Protein AF-A0A7N2MKC9-F1 (afdb_monomer_lite)

Foldseek 3Di:
DPPVPPPDQPQDDDPPADDGDGPPDPVCVVVDDHGPPDDPDPDDPDDPPDDDPDDDPPPPDPDPVVVVVVVVVVVVVVVVVVVVVVVVVVVVVVVVVVVVVVVVVVVVVVVVVVVVVVVVVVVVVVVVVVVVVVVVVVVVVVVVVVVVVVVVPDDPDDDDDDDDDDDDDDDDDDDDDDDDDD

Organism: Quercus lobata (NCBI:txid97700)

pLDDT: mean 73.32, std 21.55, range [37.38, 98.44]

Structure (mmCIF, N/CA/C/O backbone):
data_AF-A0A7N2MKC9-F1
#
_entry.id   AF-A0A7N2MKC9-F1
#
loop_
_atom_site.group_PDB
_atom_site.id
_atom_site.type_symbol
_atom_site.label_atom_id
_atom_site.label_alt_id
_atom_site.label_comp_id
_atom_site.label_asym_id
_atom_site.label_entity_id
_atom_site.label_seq_id
_atom_site.pdbx_PDB_ins_code
_atom_site.Cartn_x
_atom_site.Cartn_y
_atom_site.Cartn_z
_atom_site.occupancy
_atom_site.B_iso_or_equiv
_atom_site.auth_seq_id
_atom_site.auth_comp_id
_atom_site.auth_asym_id
_atom_site.auth_atom_id
_atom_site.pdbx_PDB_model_num
ATOM 1 N N . MET A 1 1 ? -34.415 57.188 17.598 1.00 42.44 1 MET A N 1
ATOM 2 C CA . MET A 1 1 ? -34.342 56.370 18.830 1.00 42.44 1 MET A CA 1
ATOM 3 C C . MET A 1 1 ? -34.851 57.090 20.093 1.00 42.44 1 MET A C 1
ATOM 5 O O . MET A 1 1 ? -34.429 56.743 21.181 1.00 42.44 1 MET A O 1
ATOM 9 N N . THR A 1 2 ? -35.798 58.038 20.003 1.00 43.25 2 THR A N 1
ATOM 10 C CA . THR A 1 2 ? -36.278 58.787 21.195 1.00 43.25 2 THR A CA 1
ATOM 11 C C . THR A 1 2 ? -37.790 59.037 21.244 1.00 43.25 2 THR A C 1
ATOM 13 O O . THR A 1 2 ? -38.270 59.665 22.176 1.00 43.25 2 THR A O 1
ATOM 16 N N . LYS A 1 3 ? -38.583 58.516 20.297 1.00 39.16 3 LYS A N 1
ATOM 17 C CA . LYS A 1 3 ? -40.042 58.757 20.270 1.00 39.16 3 LYS A CA 1
ATOM 18 C C . LYS A 1 3 ? -40.875 57.823 21.162 1.00 39.16 3 LYS A C 1
ATOM 20 O O . LYS A 1 3 ? -42.081 57.998 21.229 1.00 39.16 3 LYS A O 1
ATOM 25 N N . ILE A 1 4 ? -40.256 56.868 21.863 1.00 50.50 4 ILE A N 1
ATOM 26 C CA . ILE A 1 4 ? -40.976 55.912 22.731 1.00 50.50 4 ILE A CA 1
ATOM 27 C C . ILE A 1 4 ? -40.998 56.378 24.201 1.00 50.50 4 ILE A C 1
ATOM 29 O O . ILE A 1 4 ? -41.829 55.928 24.976 1.00 50.50 4 ILE A O 1
ATOM 33 N N . LEU A 1 5 ? -40.146 57.334 24.595 1.00 49.22 5 LEU A N 1
ATOM 34 C CA . LEU A 1 5 ? -40.029 57.767 25.998 1.00 49.22 5 LEU A CA 1
ATOM 35 C C .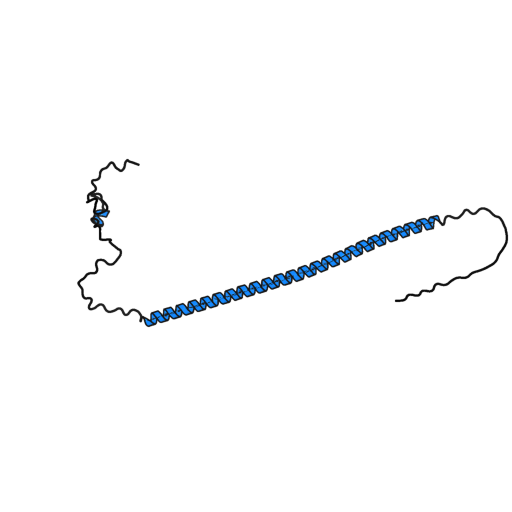 LEU A 1 5 ? -41.018 58.875 26.415 1.00 49.22 5 LEU A C 1
ATOM 37 O O . LEU A 1 5 ? -41.031 59.249 27.581 1.00 49.22 5 LEU A O 1
ATOM 41 N N . ASN A 1 6 ? -41.849 59.388 25.498 1.00 48.94 6 ASN A N 1
ATOM 42 C CA . ASN A 1 6 ? -42.671 60.587 25.741 1.00 48.94 6 ASN A CA 1
ATOM 43 C C . ASN A 1 6 ? -44.181 60.337 25.894 1.00 48.94 6 ASN A C 1
ATOM 45 O O . ASN A 1 6 ? -44.920 61.289 26.127 1.00 48.94 6 ASN A O 1
ATOM 49 N N . ASN A 1 7 ? -44.648 59.088 25.833 1.00 48.41 7 ASN A N 1
ATOM 50 C CA . ASN A 1 7 ? -46.017 58.744 26.221 1.00 48.41 7 ASN A CA 1
ATOM 51 C C . ASN A 1 7 ? -45.961 58.120 27.611 1.00 48.41 7 ASN A C 1
ATOM 53 O O . ASN A 1 7 ? -45.871 56.902 27.750 1.00 48.41 7 ASN A O 1
ATOM 57 N N . GLY A 1 8 ? -45.932 58.979 28.631 1.00 48.81 8 GLY A N 1
ATOM 58 C CA . GLY A 1 8 ? -45.895 58.595 30.039 1.00 48.81 8 GLY A CA 1
ATOM 59 C C . GLY A 1 8 ? -47.133 57.802 30.450 1.00 48.81 8 GLY A C 1
ATOM 60 O O . GLY A 1 8 ? -48.057 58.346 31.047 1.00 48.81 8 GLY A O 1
ATOM 61 N N . GLY A 1 9 ? -47.139 56.503 30.159 1.00 51.84 9 GLY A N 1
ATOM 62 C CA . GLY A 1 9 ? -47.955 55.547 30.889 1.00 51.84 9 GLY A CA 1
ATOM 63 C C . GLY A 1 9 ? -47.465 55.539 32.331 1.00 51.84 9 GLY A C 1
ATOM 64 O O . GLY A 1 9 ? -46.285 55.301 32.586 1.00 51.84 9 GLY A O 1
ATOM 65 N N . SER A 1 10 ? -48.345 55.863 33.278 1.00 56.50 10 SER A N 1
ATOM 66 C CA . SER A 1 10 ? -48.039 55.775 34.705 1.00 56.50 10 SER A CA 1
ATOM 67 C C . SER A 1 10 ? -47.840 54.301 35.064 1.00 56.50 10 SER A C 1
ATOM 69 O O . SER A 1 10 ? -48.796 53.582 35.349 1.00 56.50 10 SER A O 1
ATOM 71 N N . LEU A 1 11 ? -46.593 53.840 34.980 1.00 60.44 11 LEU A N 1
ATOM 72 C CA . LEU A 1 11 ? -46.183 52.532 35.473 1.00 60.44 11 LEU A CA 1
ATOM 73 C C . LEU A 1 11 ? -46.358 52.536 36.995 1.00 60.44 11 LEU A C 1
ATOM 75 O O . LEU A 1 11 ? -45.897 53.462 37.668 1.00 60.44 11 LEU A O 1
ATOM 79 N N . GLN A 1 12 ? -47.056 51.540 37.536 1.00 58.88 12 GLN A N 1
ATOM 80 C CA . GLN A 1 12 ? -47.476 51.545 38.937 1.00 58.88 12 GLN A CA 1
ATOM 81 C C . GLN A 1 12 ? -46.812 50.397 39.707 1.00 58.88 12 GLN A C 1
ATOM 83 O O . GLN A 1 12 ? -46.975 49.228 39.371 1.00 58.88 12 GLN A O 1
ATOM 88 N N . GLY A 1 13 ? -46.056 50.742 40.752 1.00 60.97 13 GLY A N 1
ATOM 89 C CA . GLY A 1 13 ? -45.342 49.802 41.623 1.00 60.97 13 GLY A CA 1
ATOM 90 C C . GLY A 1 13 ? -44.175 50.478 42.350 1.00 60.97 13 GLY A C 1
ATOM 91 O O . GLY A 1 13 ? -43.758 51.575 41.979 1.00 60.97 13 GLY A O 1
ATOM 92 N N . ASP A 1 14 ? -43.670 49.857 43.416 1.00 58.91 14 ASP A N 1
ATOM 93 C CA . ASP A 1 14 ? -42.490 50.369 44.114 1.00 58.91 14 ASP A CA 1
ATOM 94 C C . ASP A 1 14 ? -41.232 49.958 43.336 1.00 58.91 14 ASP A C 1
ATOM 96 O O . ASP A 1 14 ? -41.013 48.775 43.067 1.00 58.91 14 ASP A O 1
ATOM 100 N N . ARG A 1 15 ? -40.393 50.935 42.967 1.00 57.59 15 ARG A N 1
ATOM 101 C CA . ARG A 1 15 ? -39.186 50.736 42.140 1.00 57.59 15 ARG A CA 1
ATOM 102 C C . ARG A 1 15 ? -38.163 49.798 42.795 1.00 57.59 15 ARG A C 1
ATOM 104 O O . ARG A 1 15 ? -37.213 49.386 42.136 1.00 57.59 15 ARG A O 1
ATOM 111 N N . ARG A 1 16 ? -38.331 49.507 44.089 1.00 55.97 16 ARG A N 1
ATOM 112 C CA . ARG A 1 16 ? -37.469 48.627 44.885 1.00 55.97 16 ARG A CA 1
ATOM 113 C C . ARG A 1 16 ? -37.926 47.160 44.914 1.00 55.97 16 ARG A C 1
ATOM 115 O O . ARG A 1 16 ? -37.155 46.333 45.386 1.00 55.97 16 ARG A O 1
ATOM 122 N N . GLU A 1 17 ? -39.124 46.825 44.417 1.00 56.28 17 GLU A N 1
ATOM 123 C CA . GLU A 1 17 ? -39.743 45.495 44.611 1.00 56.28 17 GLU A CA 1
ATOM 124 C C . GLU A 1 17 ? -39.873 44.614 43.348 1.00 56.28 17 GLU A C 1
ATOM 126 O O . GLU A 1 17 ? -40.316 43.472 43.465 1.00 56.28 17 GLU A O 1
ATOM 131 N N . GLY A 1 18 ? -39.485 45.081 42.154 1.00 60.97 18 GLY A N 1
ATOM 132 C CA . GLY A 1 18 ? -39.529 44.257 40.933 1.00 60.97 18 GLY A CA 1
ATOM 133 C C . GLY A 1 18 ? -39.808 45.029 39.642 1.00 60.97 18 GLY A C 1
ATOM 134 O O . GLY A 1 18 ? -39.669 46.254 39.592 1.00 60.97 18 GLY A O 1
ATOM 135 N N . ILE A 1 19 ? -40.183 44.298 38.585 1.00 64.19 19 ILE A N 1
ATOM 136 C CA . ILE A 1 19 ? -40.493 44.847 37.258 1.00 64.19 19 ILE A CA 1
ATOM 137 C C . ILE A 1 19 ? -41.757 45.714 37.336 1.00 64.19 19 ILE A C 1
ATOM 139 O O . ILE A 1 19 ? -42.790 45.311 37.873 1.00 64.19 19 ILE A O 1
ATOM 143 N N . LEU A 1 20 ? -41.670 46.929 36.790 1.00 67.75 20 LEU A N 1
ATOM 144 C CA . LEU A 1 20 ? -42.742 47.917 36.832 1.00 67.75 20 LEU A CA 1
ATOM 145 C C . LEU A 1 20 ? -43.680 47.731 35.632 1.00 67.75 20 LEU A C 1
ATOM 147 O O . LEU A 1 20 ? -43.306 48.025 34.497 1.00 67.75 20 LEU A O 1
ATOM 151 N N . TRP A 1 21 ? -44.890 47.240 35.888 1.00 70.06 21 TRP A N 1
ATOM 152 C CA . TRP A 1 21 ? -45.881 46.942 34.853 1.00 70.06 21 TRP A CA 1
ATOM 153 C C . TRP A 1 21 ? -46.776 48.151 34.538 1.00 70.06 21 TRP A C 1
ATOM 155 O O . TRP A 1 21 ? -46.968 49.049 35.367 1.00 70.06 21 TRP A O 1
ATOM 165 N N . SER A 1 22 ? -47.331 48.173 33.323 1.00 68.62 22 SER A N 1
ATOM 166 C CA . SER A 1 22 ? -48.383 49.125 32.945 1.00 68.62 22 SER A CA 1
ATOM 167 C C . SER A 1 22 ? -49.721 48.711 33.569 1.00 68.62 22 SER A C 1
ATOM 169 O O . SER A 1 22 ? -49.953 47.525 33.796 1.00 68.62 22 SER A O 1
ATOM 171 N N . LYS A 1 23 ? -50.614 49.671 33.842 1.00 64.88 23 LYS A N 1
ATOM 172 C CA . LYS A 1 23 ? -51.915 49.408 34.496 1.00 64.88 23 LYS A CA 1
ATOM 173 C C . LYS A 1 23 ? -52.782 48.385 33.759 1.00 64.88 23 LYS A C 1
ATOM 175 O O . LYS A 1 23 ? -53.476 47.615 34.415 1.00 64.88 23 LYS A O 1
ATOM 180 N N . ASP A 1 24 ? -52.696 48.368 32.433 1.00 70.19 24 ASP A N 1
ATOM 181 C CA . ASP A 1 24 ? -53.520 47.517 31.567 1.00 70.19 24 ASP A CA 1
ATOM 182 C C . ASP A 1 24 ? -52.745 46.299 31.037 1.00 70.19 24 ASP A C 1
ATOM 184 O O . ASP A 1 24 ? -53.121 45.696 30.031 1.00 70.19 24 ASP A O 1
ATOM 188 N N . ASP A 1 25 ? -51.624 45.946 31.671 1.00 71.62 25 ASP A N 1
ATOM 189 C CA . ASP A 1 25 ? -50.823 44.809 31.234 1.00 71.62 25 ASP A CA 1
ATOM 190 C C . ASP A 1 25 ? -51.514 43.478 31.587 1.00 71.62 25 ASP A C 1
ATOM 192 O O . ASP A 1 25 ? -51.586 43.057 32.746 1.00 71.62 25 ASP A O 1
ATOM 196 N N . VAL A 1 26 ? -52.009 42.797 30.551 1.00 74.06 26 VAL A N 1
ATOM 197 C CA . VAL A 1 26 ? -52.682 41.492 30.642 1.00 74.06 26 VAL A CA 1
ATOM 198 C C . VAL A 1 26 ? -51.777 40.439 31.291 1.00 74.06 26 VAL A C 1
ATOM 200 O O . VAL A 1 26 ? -52.255 39.595 32.052 1.00 74.06 26 VAL A O 1
ATOM 203 N N . PHE A 1 27 ? -50.462 40.501 31.055 1.00 63.28 27 PHE A N 1
ATOM 204 C CA . PHE A 1 27 ? -49.509 39.583 31.676 1.00 63.28 27 PHE A CA 1
ATOM 205 C C . PHE A 1 27 ? -49.417 39.812 33.185 1.00 63.28 27 PHE A C 1
ATOM 207 O O . PHE A 1 27 ? -49.391 38.845 33.950 1.00 63.28 27 PHE A O 1
ATOM 214 N N . ALA A 1 28 ? -49.436 41.069 33.633 1.00 68.25 28 ALA A N 1
ATOM 215 C CA . ALA A 1 28 ? -49.423 41.400 35.056 1.00 68.25 28 ALA A CA 1
ATOM 216 C C . ALA A 1 28 ? -50.712 40.955 35.766 1.00 68.25 28 ALA A C 1
ATOM 218 O O . ALA A 1 28 ? -50.656 40.511 36.914 1.00 68.25 28 ALA A O 1
ATOM 219 N N . GLN A 1 29 ? -51.863 41.005 35.085 1.00 68.62 29 GLN A N 1
ATOM 220 C CA . GLN A 1 29 ? -53.131 40.531 35.645 1.00 68.62 29 GLN A CA 1
ATOM 221 C C . GLN A 1 29 ? -53.138 39.010 35.863 1.00 68.62 29 GLN A C 1
ATOM 223 O O . GLN A 1 29 ? -53.629 38.537 36.888 1.00 68.62 29 GLN A O 1
ATOM 228 N N . VAL A 1 30 ? -52.557 38.248 34.932 1.00 68.19 30 VAL A N 1
ATOM 229 C CA . VAL A 1 30 ? -52.474 36.781 35.022 1.00 68.19 30 VAL A CA 1
ATOM 230 C C . VAL A 1 30 ? -51.399 36.335 36.017 1.00 68.19 30 VAL A C 1
ATOM 232 O O . VAL A 1 30 ? -51.624 35.427 36.818 1.00 68.19 30 VAL A O 1
ATOM 235 N N . MET A 1 31 ? -50.224 3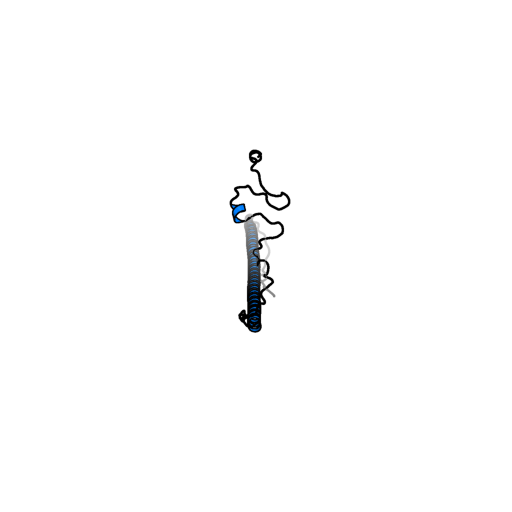6.968 35.991 1.00 68.50 31 MET A N 1
ATOM 236 C CA . MET A 1 31 ? -49.079 36.549 36.809 1.00 68.50 31 MET A CA 1
ATOM 237 C C . MET A 1 31 ? -49.132 37.098 38.243 1.00 68.50 31 MET A C 1
ATOM 239 O O . MET A 1 31 ? -48.626 36.445 39.168 1.00 68.50 31 MET A O 1
ATOM 243 N N . GLY A 1 32 ? -49.795 38.243 38.432 1.00 66.94 32 GLY A N 1
ATOM 244 C CA . GLY A 1 32 ? -49.878 38.997 39.680 1.00 66.94 32 GLY A CA 1
ATOM 245 C C . GLY A 1 32 ? -48.645 39.872 39.940 1.00 66.94 32 GLY A C 1
ATOM 246 O O . GLY A 1 32 ? -47.623 39.752 39.265 1.00 66.94 32 GLY A O 1
ATOM 247 N N . LYS A 1 33 ? -48.726 40.747 40.957 1.00 67.50 33 LYS A N 1
ATOM 248 C CA . LYS A 1 33 ? -47.591 41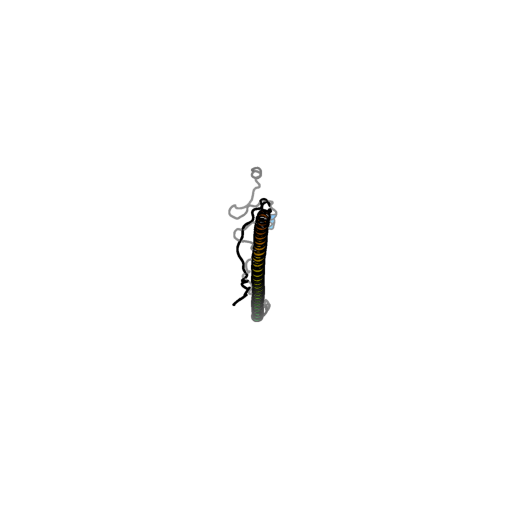.581 41.394 1.00 67.50 33 LYS A CA 1
ATOM 249 C C . LYS A 1 33 ? -46.394 40.688 41.743 1.00 67.50 33 LYS A C 1
ATOM 251 O O . LYS A 1 33 ? -46.513 39.792 42.585 1.00 67.50 33 LYS A O 1
ATOM 256 N N . GLU A 1 34 ? -45.253 40.956 41.113 1.00 64.69 34 GLU A N 1
ATOM 257 C CA . GLU A 1 34 ? -43.993 40.278 41.410 1.00 64.69 34 GLU A CA 1
ATOM 258 C C . GLU A 1 34 ? -43.638 40.489 42.889 1.00 64.69 34 GLU A C 1
ATOM 260 O O . GLU A 1 34 ? -43.701 41.605 43.404 1.00 64.69 34 GLU A O 1
ATOM 265 N N . ARG A 1 35 ? -43.326 39.402 43.601 1.00 62.59 35 ARG A N 1
ATOM 266 C CA . ARG A 1 35 ? -42.836 39.470 44.980 1.00 62.59 35 ARG A CA 1
ATOM 267 C C . ARG A 1 35 ? -41.377 39.051 44.977 1.00 62.59 35 ARG A C 1
ATOM 269 O O . ARG A 1 35 ? -41.075 37.862 44.840 1.00 62.59 35 ARG A O 1
ATOM 276 N N . CYS A 1 36 ? -40.486 40.023 45.129 1.00 57.88 36 CYS A N 1
ATOM 277 C CA . CYS A 1 36 ? -39.064 39.789 45.329 1.00 57.88 36 CYS A CA 1
ATOM 278 C C . CYS A 1 36 ? -38.855 38.783 46.481 1.00 57.88 36 CYS A C 1
ATOM 280 O O . CYS A 1 36 ? -39.312 38.996 47.603 1.00 57.88 36 CYS A O 1
ATOM 282 N N . GLY A 1 37 ? -38.228 37.641 46.173 1.00 58.59 37 GLY A N 1
ATOM 283 C CA . GLY A 1 37 ? -37.926 36.566 47.131 1.00 58.59 37 GLY A CA 1
ATOM 284 C C . GLY A 1 37 ? -38.668 35.242 46.916 1.00 58.59 37 GLY A C 1
ATOM 285 O O . GLY A 1 37 ? -38.294 34.243 47.525 1.00 58.59 37 GLY A O 1
ATOM 286 N N . ARG A 1 38 ? -39.672 35.173 46.030 1.00 59.38 38 ARG A N 1
ATOM 287 C CA . ARG A 1 38 ? -40.319 33.899 45.670 1.00 59.38 38 ARG A CA 1
ATOM 288 C C . ARG A 1 38 ? -40.148 33.620 44.185 1.00 59.38 38 ARG A C 1
ATOM 290 O O . ARG A 1 38 ? -41.027 33.914 43.381 1.00 59.38 38 ARG A O 1
ATOM 297 N N . VAL A 1 39 ? -39.012 33.027 43.827 1.00 56.62 39 VAL A N 1
ATOM 298 C CA . VAL A 1 39 ? -38.841 32.421 42.504 1.00 56.62 39 VAL A CA 1
ATOM 299 C C . VAL A 1 39 ? -39.945 31.370 42.358 1.00 56.62 39 VAL A C 1
ATOM 301 O O . VAL A 1 39 ? -39.991 30.414 43.134 1.00 56.62 39 VAL A O 1
ATOM 304 N N . ARG A 1 40 ? -40.870 31.546 41.403 1.00 61.25 40 ARG A N 1
ATOM 305 C CA . ARG A 1 40 ? -41.733 30.450 40.933 1.00 61.25 40 ARG A CA 1
ATOM 306 C C . ARG A 1 40 ? -40.828 29.480 40.178 1.00 61.25 40 ARG A C 1
ATOM 308 O O . ARG A 1 40 ? -40.754 29.499 38.955 1.00 61.25 40 ARG A O 1
ATOM 315 N N . GLY A 1 41 ? -40.067 28.693 40.929 1.00 58.38 41 GLY A N 1
ATOM 316 C CA . GLY A 1 41 ? -39.358 27.560 40.376 1.00 58.38 41 GLY A CA 1
ATOM 317 C C . GLY A 1 41 ? -40.386 26.590 39.810 1.00 58.38 41 GLY A C 1
ATOM 318 O O . GLY A 1 41 ? -41.421 26.337 40.427 1.00 58.38 41 GLY A O 1
ATOM 319 N N . VAL A 1 42 ? -40.084 26.014 38.654 1.00 58.66 42 VAL A N 1
ATOM 320 C CA . VAL A 1 42 ? -40.548 24.668 38.304 1.00 58.66 42 VAL A CA 1
ATOM 321 C C . VAL A 1 42 ? -39.880 23.689 39.274 1.00 58.66 42 VAL A C 1
ATOM 323 O O . VAL A 1 42 ? -38.917 23.003 38.968 1.00 58.66 42 VAL A O 1
ATOM 326 N N . GLY A 1 43 ? -40.326 23.740 40.519 1.00 56.75 43 GLY A N 1
ATOM 327 C CA . GLY A 1 43 ? -39.788 23.021 41.656 1.00 56.75 43 GLY A CA 1
ATOM 328 C C . GLY A 1 43 ? -40.875 23.045 42.710 1.00 56.75 43 GLY A C 1
ATOM 329 O O . GLY A 1 43 ? -41.488 24.090 42.929 1.00 56.75 43 GLY A O 1
ATOM 330 N N . PHE A 1 44 ? -41.180 21.868 43.254 1.00 57.38 44 PHE A N 1
ATOM 331 C CA . PHE A 1 44 ? -42.253 21.623 44.212 1.00 57.38 44 PHE A CA 1
ATOM 332 C C . PHE A 1 44 ? -42.434 22.821 45.151 1.00 57.38 44 PHE A C 1
ATOM 334 O O . PHE A 1 44 ? -41.472 23.277 45.769 1.00 57.38 44 PHE A O 1
ATOM 341 N N . GLY A 1 45 ? -43.656 23.372 45.180 1.00 59.41 45 GLY A N 1
ATOM 342 C CA . GLY A 1 45 ? -44.017 24.521 46.013 1.00 59.41 45 GLY A CA 1
ATOM 343 C C . GLY A 1 45 ? -43.660 24.305 47.492 1.00 59.41 45 GLY A C 1
ATOM 344 O O . GLY A 1 45 ? -43.203 23.224 47.852 1.00 59.41 45 GLY A O 1
ATOM 345 N N . PRO A 1 46 ? -43.865 25.306 48.372 1.00 61.06 46 PRO A N 1
ATOM 346 C CA . PRO A 1 46 ? -43.486 25.189 49.782 1.00 61.06 46 PRO A CA 1
ATOM 347 C C . PRO A 1 46 ? -43.958 23.845 50.337 1.00 61.06 46 PRO A C 1
ATOM 349 O O . PRO A 1 46 ? -45.158 23.568 50.311 1.00 61.06 46 PRO A O 1
ATOM 352 N N . THR A 1 47 ? -43.015 23.006 50.775 1.00 56.88 47 THR A N 1
ATOM 353 C CA . THR A 1 47 ? -43.324 21.709 51.371 1.00 56.88 47 THR A CA 1
ATOM 354 C C . THR A 1 47 ? -44.377 21.945 52.449 1.00 56.88 47 THR A C 1
ATOM 356 O O . THR A 1 47 ? -44.110 22.719 53.374 1.00 56.88 47 THR A O 1
ATOM 359 N N . PRO A 1 48 ? -45.586 21.368 52.333 1.00 53.41 48 PRO A N 1
ATOM 360 C CA . PRO A 1 48 ? -46.614 21.573 53.334 1.00 53.41 48 PRO A CA 1
ATOM 361 C C . PRO A 1 48 ? -46.142 20.926 54.637 1.00 53.41 48 PRO A C 1
ATOM 363 O O . PRO A 1 48 ? -46.217 19.712 54.814 1.00 53.41 48 PRO A O 1
ATOM 366 N N . ILE A 1 49 ? -45.622 21.742 55.553 1.00 58.84 49 ILE A N 1
ATOM 367 C CA . ILE A 1 49 ? -45.377 21.345 56.936 1.00 58.84 49 ILE A CA 1
ATOM 368 C C . ILE A 1 49 ? -46.758 21.158 57.565 1.00 58.84 49 ILE A C 1
ATOM 370 O O . ILE A 1 49 ? -47.478 22.131 57.778 1.00 58.84 49 ILE A O 1
ATOM 374 N N . GLY A 1 50 ? -47.152 19.904 57.808 1.00 53.91 50 GLY A N 1
ATOM 375 C CA . GLY A 1 50 ? -48.379 19.624 58.560 1.00 53.91 50 GLY A CA 1
ATOM 376 C C . GLY A 1 50 ? -49.134 18.331 58.260 1.00 53.91 50 GLY A C 1
ATOM 377 O O . GLY A 1 50 ? -50.169 18.111 58.880 1.00 53.91 50 GLY A O 1
ATOM 378 N N . ARG A 1 51 ? -48.675 17.446 57.366 1.00 52.34 51 ARG A N 1
ATOM 379 C CA . ARG A 1 51 ? -49.282 16.108 57.236 1.00 52.34 51 ARG A CA 1
ATOM 380 C C . ARG A 1 51 ? -48.232 15.036 57.462 1.00 52.34 51 ARG A C 1
ATOM 382 O O . ARG A 1 51 ? -47.420 14.756 56.589 1.00 52.34 51 ARG A O 1
ATOM 389 N N . SER A 1 52 ? -48.275 14.459 58.662 1.00 52.22 52 SER A N 1
ATOM 390 C CA . SER A 1 52 ? -47.654 13.174 58.969 1.00 52.22 52 SER A CA 1
ATOM 391 C C . SER A 1 52 ? -48.086 12.174 57.894 1.00 52.22 52 SER A C 1
ATOM 393 O O . SER A 1 52 ? -49.268 11.841 57.782 1.00 52.22 52 SER A O 1
ATOM 395 N N . GLY A 1 53 ? -47.140 11.791 57.037 1.00 51.88 53 GLY A N 1
ATOM 396 C CA . GLY A 1 53 ? -47.329 10.835 55.954 1.00 51.88 53 GLY A CA 1
ATOM 397 C C . GLY A 1 53 ? -47.434 9.423 56.509 1.00 51.88 53 GLY A C 1
ATOM 398 O O . GLY A 1 53 ? -46.514 8.630 56.366 1.00 51.88 53 GLY A O 1
ATOM 399 N N . SER A 1 54 ? -48.553 9.119 57.158 1.00 56.81 54 SER A N 1
ATOM 400 C CA . SER A 1 54 ? -48.987 7.749 57.395 1.00 56.81 54 SER A CA 1
ATOM 401 C C . SER A 1 54 ? -49.944 7.371 56.261 1.00 56.81 54 SER A C 1
ATOM 403 O O . SER A 1 54 ? -50.951 8.053 56.057 1.00 56.81 54 SER A O 1
ATOM 405 N N . ASN A 1 55 ? -49.620 6.291 55.542 1.00 50.06 55 ASN A N 1
ATOM 406 C CA . ASN A 1 55 ? -50.420 5.613 54.504 1.00 50.06 55 ASN A CA 1
ATOM 407 C C . ASN A 1 55 ? -50.272 6.081 53.040 1.00 50.06 55 ASN A C 1
ATOM 409 O O . ASN A 1 55 ? -51.266 6.258 52.339 1.00 50.06 55 ASN A O 1
ATOM 413 N N . LEU A 1 56 ? -49.044 6.185 52.528 1.00 57.41 56 LEU A N 1
ATOM 414 C CA . LEU A 1 56 ? -48.805 5.890 51.107 1.00 57.41 56 LEU A CA 1
ATOM 415 C C . LEU A 1 56 ? -48.333 4.432 51.013 1.00 57.41 56 LEU A C 1
ATOM 417 O O . LEU A 1 56 ? -47.396 4.084 51.736 1.00 57.41 56 LEU A O 1
ATOM 421 N N . PRO A 1 57 ? -48.941 3.567 50.176 1.00 52.22 57 PRO A N 1
ATOM 422 C CA . PRO A 1 57 ? -48.329 2.286 49.868 1.00 52.22 57 PRO A CA 1
ATOM 423 C C . PRO A 1 57 ? -46.970 2.597 49.249 1.00 52.22 57 PRO A C 1
ATOM 425 O O . PRO A 1 57 ? -46.882 3.270 48.222 1.00 52.22 57 PRO A O 1
ATOM 428 N N . CYS A 1 58 ? -45.913 2.176 49.940 1.00 51.25 58 CYS A N 1
ATOM 429 C CA . CYS A 1 58 ? -44.561 2.171 49.416 1.00 51.25 58 CYS A CA 1
ATOM 430 C C . CYS A 1 58 ? -44.618 1.387 48.105 1.00 51.25 58 CYS A C 1
ATOM 432 O O . CYS A 1 58 ? -44.720 0.160 48.129 1.00 51.25 58 CYS A O 1
ATOM 434 N N . LEU A 1 59 ? -44.655 2.094 46.971 1.00 54.19 59 LEU A N 1
ATOM 435 C CA . LEU A 1 59 ? -44.440 1.475 45.675 1.00 54.19 59 LEU A CA 1
ATOM 436 C C . LEU A 1 59 ? -43.077 0.816 45.791 1.00 54.19 59 LEU A C 1
ATOM 438 O O . LEU A 1 59 ? -42.057 1.495 45.903 1.00 54.19 59 LEU A O 1
ATOM 442 N N . THR A 1 60 ? -43.095 -0.508 45.877 1.00 55.53 60 THR A N 1
ATOM 443 C CA . THR A 1 60 ? -41.900 -1.328 45.893 1.00 55.53 60 THR A CA 1
ATOM 444 C C . THR A 1 60 ? -41.268 -1.127 44.524 1.00 55.53 60 THR A C 1
ATOM 446 O O . THR A 1 60 ? -41.661 -1.758 43.547 1.00 55.53 60 THR A O 1
ATOM 449 N N . GLY A 1 61 ? -40.368 -0.146 44.424 1.00 58.09 61 GLY A N 1
ATOM 450 C CA . GLY A 1 61 ? -39.451 -0.062 43.298 1.00 58.09 61 GLY A CA 1
ATOM 451 C C . GLY A 1 61 ? -38.716 -1.399 43.178 1.00 58.09 61 GLY A C 1
ATOM 452 O O . GLY A 1 61 ? -38.596 -2.100 44.192 1.00 58.09 61 GLY A O 1
ATOM 453 N N . PRO A 1 62 ? -38.271 -1.779 41.967 1.00 56.12 62 PRO A N 1
ATOM 454 C CA . PRO A 1 62 ? -37.548 -3.030 41.768 1.00 56.12 62 PRO A CA 1
ATOM 455 C C . PRO A 1 62 ? -36.465 -3.163 42.836 1.00 56.12 62 PRO A C 1
ATOM 457 O O . PRO A 1 62 ? -35.822 -2.173 43.202 1.00 56.12 62 PRO A O 1
ATOM 460 N N . SER A 1 63 ? -36.329 -4.370 43.388 1.00 59.19 63 SER A N 1
ATOM 461 C CA . SER A 1 63 ? -35.361 -4.661 44.440 1.00 59.19 63 SER A CA 1
ATOM 462 C C . SER A 1 63 ? -34.012 -4.048 44.058 1.00 59.19 63 SER A C 1
ATOM 464 O O . SER A 1 63 ? -33.498 -4.289 42.964 1.00 59.19 63 SER A O 1
ATOM 466 N N . SER A 1 64 ? -33.444 -3.226 44.945 1.00 66.94 64 SER A N 1
ATOM 467 C CA . SER A 1 64 ? -32.168 -2.523 44.724 1.00 66.94 64 SER A CA 1
ATOM 468 C C . SER A 1 64 ? -31.055 -3.470 44.231 1.00 66.94 64 SER A C 1
ATOM 470 O O . SER A 1 64 ? -30.191 -3.081 43.450 1.00 66.94 64 SER A O 1
ATOM 472 N N . SER A 1 65 ? -31.135 -4.749 44.618 1.00 74.69 65 SER A N 1
ATOM 473 C CA . SER A 1 65 ? -30.231 -5.815 44.181 1.00 74.69 65 SER A CA 1
ATOM 474 C C . SER A 1 65 ? -30.386 -6.186 42.698 1.00 74.69 65 SER A C 1
ATOM 476 O O . SER A 1 65 ? -29.377 -6.236 42.001 1.00 74.69 65 SER A O 1
ATOM 478 N N . GLU A 1 66 ? -31.602 -6.393 42.178 1.00 81.56 66 GLU A N 1
ATOM 479 C CA . GLU A 1 66 ? -31.810 -6.785 40.768 1.00 81.56 66 GLU A CA 1
ATOM 480 C C . GLU A 1 66 ? -31.321 -5.705 39.800 1.00 81.56 66 GLU A C 1
ATOM 482 O O . GLU A 1 66 ? -30.669 -6.001 38.800 1.00 81.56 66 GLU A O 1
ATOM 487 N N . THR A 1 67 ? -31.577 -4.441 40.133 1.00 84.75 67 THR A N 1
ATOM 488 C CA . THR A 1 67 ? -31.150 -3.301 39.310 1.00 84.75 67 THR A CA 1
ATOM 489 C C . THR A 1 67 ? -29.620 -3.181 39.266 1.00 84.75 67 THR A C 1
ATOM 491 O O . THR A 1 67 ? -29.047 -2.889 38.217 1.00 84.75 67 THR A O 1
ATOM 494 N N . ALA A 1 68 ? -28.938 -3.450 40.386 1.00 86.69 68 ALA A N 1
ATOM 495 C CA . ALA A 1 68 ? -27.476 -3.458 40.455 1.00 86.69 68 ALA A CA 1
ATOM 496 C C . ALA A 1 68 ? -26.858 -4.626 39.664 1.00 86.69 68 ALA A C 1
ATOM 498 O O . ALA A 1 68 ? -25.852 -4.443 38.976 1.00 86.69 68 ALA A O 1
ATOM 499 N N . HIS A 1 69 ? -27.475 -5.810 39.713 1.00 92.12 69 HIS A N 1
ATOM 500 C CA . HIS A 1 69 ? -27.048 -6.959 38.912 1.00 92.12 69 HIS A CA 1
ATOM 501 C C . HIS A 1 69 ? -27.156 -6.680 37.410 1.00 92.12 69 HIS A C 1
ATOM 503 O O . HIS A 1 69 ? -26.172 -6.859 36.696 1.00 92.12 69 HIS A O 1
ATOM 509 N N . GLN A 1 70 ? -28.289 -6.143 36.947 1.00 92.88 70 GLN A N 1
ATOM 510 C CA . GLN A 1 70 ? -28.474 -5.782 35.536 1.00 92.88 70 GLN A CA 1
ATOM 511 C C . GLN A 1 70 ? -27.455 -4.742 35.061 1.00 92.88 70 GLN A C 1
ATOM 513 O O . GLN A 1 70 ? -26.909 -4.865 33.967 1.00 92.88 70 GLN A O 1
ATOM 518 N N . MET A 1 71 ? -27.163 -3.733 35.888 1.00 94.06 71 MET A N 1
ATOM 519 C CA . MET A 1 71 ? -26.145 -2.725 35.577 1.00 94.06 71 MET A CA 1
ATOM 520 C C . MET A 1 71 ? -24.755 -3.354 35.432 1.00 94.06 71 MET A C 1
ATOM 522 O O . MET A 1 71 ? -24.034 -3.038 34.492 1.00 94.06 71 MET A O 1
ATOM 526 N N . THR A 1 72 ? -24.415 -4.296 36.311 1.00 94.94 72 THR A N 1
ATOM 527 C CA . THR A 1 72 ? -23.118 -4.985 36.293 1.00 94.94 72 THR A CA 1
ATOM 528 C C . THR A 1 72 ? -22.980 -5.888 35.061 1.00 94.94 72 THR A C 1
ATOM 530 O O . THR A 1 72 ? -21.933 -5.910 34.419 1.00 94.94 72 THR A O 1
ATOM 533 N N . GLU A 1 73 ? -24.037 -6.613 34.691 1.00 95.44 73 GLU A N 1
ATOM 534 C CA . GLU A 1 73 ? -24.066 -7.442 33.477 1.00 95.44 73 GLU A CA 1
ATOM 535 C C . GLU A 1 73 ? -23.926 -6.602 32.200 1.00 95.44 73 GLU A C 1
ATOM 537 O O . GLU A 1 73 ? -23.152 -6.956 31.309 1.00 95.44 73 GLU A O 1
ATOM 542 N N . LEU A 1 74 ? -24.619 -5.461 32.129 1.00 96.56 74 LEU A N 1
ATOM 543 C CA . LEU A 1 74 ? -24.488 -4.500 31.031 1.00 96.56 74 LEU A CA 1
ATOM 544 C C . LEU A 1 74 ? -23.071 -3.931 30.933 1.00 96.56 74 LEU A C 1
ATOM 546 O O . LEU A 1 74 ? -22.508 -3.881 29.840 1.00 96.56 74 LEU A O 1
ATOM 550 N N . GLU A 1 75 ? -22.477 -3.529 32.058 1.00 96.44 75 GLU A N 1
ATOM 551 C CA . GLU A 1 75 ? -21.103 -3.023 32.089 1.00 96.44 75 GLU A CA 1
ATOM 552 C C . GLU A 1 75 ? -20.095 -4.070 31.612 1.00 96.44 75 GLU A C 1
ATOM 554 O O . GLU A 1 75 ? -19.210 -3.747 30.817 1.00 96.44 75 GLU A O 1
ATOM 559 N N . ASN A 1 76 ? -20.242 -5.323 32.043 1.00 96.88 76 ASN A N 1
ATOM 560 C CA . ASN A 1 76 ? -19.382 -6.415 31.593 1.00 96.88 76 ASN A CA 1
ATOM 561 C C . ASN A 1 76 ? -19.563 -6.687 30.095 1.00 96.88 76 ASN A C 1
ATOM 563 O O . ASN A 1 76 ? -18.575 -6.753 29.370 1.00 96.88 76 ASN A O 1
ATOM 567 N N . SER A 1 77 ? -20.804 -6.727 29.599 1.00 97.75 77 SER A N 1
ATOM 568 C CA . SER A 1 77 ? -21.070 -6.921 28.169 1.00 97.75 77 SER A CA 1
ATOM 569 C C . SER A 1 77 ? -20.457 -5.817 27.304 1.00 97.75 77 SER A C 1
ATOM 571 O O . SER A 1 77 ? -19.889 -6.102 26.251 1.00 97.75 77 SER A O 1
ATOM 573 N N . LEU A 1 78 ? -20.526 -4.557 27.745 1.00 97.75 78 LEU A N 1
ATOM 574 C CA . LEU A 1 78 ? -19.908 -3.439 27.029 1.00 97.75 78 LEU A CA 1
ATOM 575 C C . LEU A 1 78 ? -18.379 -3.523 27.042 1.00 97.75 78 LEU A C 1
ATOM 577 O O . LEU A 1 78 ? -17.748 -3.230 26.026 1.00 97.75 78 LEU A O 1
ATOM 581 N N . ARG A 1 79 ? -17.781 -3.935 28.166 1.00 97.38 79 ARG A N 1
ATOM 582 C CA . ARG A 1 79 ? -16.331 -4.163 28.262 1.00 97.38 79 ARG A CA 1
ATOM 583 C C . ARG A 1 79 ? -15.880 -5.268 27.315 1.00 97.38 79 ARG A C 1
ATOM 585 O O . ARG A 1 79 ? -14.906 -5.066 26.595 1.00 97.38 79 ARG A O 1
ATOM 592 N N . ASP A 1 80 ? -16.608 -6.378 27.274 1.00 97.44 80 ASP A N 1
ATOM 593 C CA . ASP A 1 80 ? -16.296 -7.510 26.401 1.00 97.44 80 ASP A CA 1
ATOM 594 C C . ASP A 1 80 ? -16.438 -7.128 24.923 1.00 97.44 80 ASP A C 1
ATOM 596 O O . ASP A 1 80 ? -15.545 -7.402 24.124 1.00 97.44 80 ASP A O 1
ATOM 600 N N . GLN A 1 81 ? -17.508 -6.411 24.556 1.00 97.75 81 GLN A N 1
ATOM 601 C CA . GLN A 1 81 ? -17.699 -5.908 23.190 1.00 97.75 81 GLN A CA 1
ATOM 602 C C . GLN A 1 81 ? -16.600 -4.928 22.769 1.00 97.75 81 GLN A C 1
ATOM 604 O O . GLN A 1 81 ? -16.143 -4.969 21.624 1.00 97.75 81 GLN A O 1
ATOM 609 N N . LEU A 1 82 ? -16.168 -4.045 23.676 1.00 98.12 82 LEU A N 1
ATOM 610 C CA . LEU A 1 82 ? -15.081 -3.111 23.401 1.00 98.12 82 LEU A CA 1
ATOM 611 C C . LEU A 1 82 ? -13.763 -3.861 23.194 1.00 98.12 82 LEU A C 1
ATOM 613 O O . LEU A 1 82 ? -13.093 -3.625 22.192 1.00 98.12 82 LEU A O 1
ATOM 617 N N . ALA A 1 83 ? -13.436 -4.799 24.085 1.00 97.81 83 ALA A N 1
ATOM 618 C CA . ALA A 1 83 ? -12.234 -5.619 23.978 1.00 97.81 83 ALA A CA 1
ATOM 619 C C . ALA A 1 83 ? -12.217 -6.428 22.672 1.00 97.81 83 ALA A C 1
ATOM 621 O O . ALA A 1 83 ? -11.206 -6.460 21.971 1.00 97.81 83 ALA A O 1
ATOM 622 N N . GLU A 1 84 ? -13.349 -7.024 22.293 1.00 98.00 84 GLU A N 1
ATOM 623 C CA . GLU A 1 84 ? -13.463 -7.786 21.053 1.00 98.00 84 GLU A CA 1
ATOM 624 C C . GLU A 1 84 ? -13.325 -6.885 19.815 1.00 98.00 84 GLU A C 1
ATOM 626 O O . GLU A 1 84 ? -12.615 -7.223 18.866 1.00 98.00 84 GLU A O 1
ATOM 631 N N . SER A 1 85 ? -13.963 -5.711 19.818 1.00 98.00 85 SER A N 1
ATOM 632 C CA . SER A 1 85 ? -13.836 -4.729 18.738 1.00 98.00 85 SER A CA 1
ATOM 633 C C . SER A 1 85 ? -12.395 -4.240 18.583 1.00 98.00 85 SER A C 1
ATOM 635 O O . SER A 1 85 ? -11.886 -4.162 17.463 1.00 98.00 85 SER A O 1
ATOM 637 N N . GLU A 1 86 ? -11.726 -3.918 19.690 1.00 98.19 86 GLU A N 1
ATOM 638 C CA . GLU A 1 86 ? -10.326 -3.495 19.696 1.00 98.19 86 GLU A CA 1
ATOM 639 C C . GLU A 1 86 ? -9.407 -4.599 19.179 1.00 98.19 86 GLU A C 1
ATOM 641 O O . GLU A 1 86 ? -8.561 -4.332 18.324 1.00 98.19 86 GLU A O 1
ATOM 646 N N . GLN A 1 87 ? -9.608 -5.841 19.625 1.00 98.06 87 GLN A N 1
ATOM 647 C CA . GLN A 1 87 ? -8.836 -6.984 19.151 1.00 98.06 87 GLN A CA 1
ATOM 648 C C . GLN A 1 87 ? -9.017 -7.189 17.643 1.00 98.06 87 GLN A C 1
ATOM 650 O O . GLN A 1 87 ? -8.028 -7.233 16.910 1.00 98.06 87 GLN A O 1
ATOM 655 N N . ARG A 1 88 ? -10.261 -7.244 17.148 1.00 97.94 88 ARG A N 1
ATOM 656 C CA . ARG A 1 88 ? -10.526 -7.397 15.707 1.00 97.94 88 ARG A CA 1
ATOM 657 C C . ARG A 1 88 ? -9.905 -6.260 14.902 1.00 97.94 88 ARG A C 1
ATOM 659 O O . ARG A 1 88 ? -9.367 -6.491 13.821 1.00 97.94 88 ARG A O 1
ATOM 666 N N . HIS A 1 89 ? -9.967 -5.032 15.412 1.00 98.12 89 HIS A N 1
ATOM 667 C CA . HIS A 1 89 ? -9.360 -3.885 14.750 1.00 98.12 89 HIS A CA 1
ATOM 668 C C . HIS A 1 89 ? -7.832 -4.000 14.697 1.00 98.12 89 HIS A C 1
ATOM 670 O O . HIS A 1 89 ? -7.236 -3.784 13.641 1.00 98.12 89 HIS A O 1
ATOM 676 N N . GLN A 1 90 ? -7.193 -4.389 15.802 1.00 98.19 90 GLN A N 1
ATOM 677 C CA . GLN A 1 90 ? -5.749 -4.619 15.848 1.00 98.19 90 GLN A CA 1
ATOM 678 C C . GLN A 1 90 ? -5.323 -5.733 14.889 1.00 98.19 90 GLN A C 1
ATOM 680 O O . GLN A 1 90 ? -4.353 -5.560 14.153 1.00 98.19 90 GLN A O 1
ATOM 685 N N . GLU A 1 91 ? -6.064 -6.839 14.835 1.00 98.00 91 GLU A N 1
ATOM 686 C CA . GLU A 1 91 ? -5.813 -7.941 13.903 1.00 98.00 91 GLU A CA 1
ATOM 687 C C . GLU A 1 91 ? -5.965 -7.499 12.443 1.00 98.00 91 GLU A C 1
ATOM 689 O O . GLU A 1 91 ? -5.106 -7.794 11.608 1.00 98.00 91 GLU A O 1
ATOM 694 N N . GLN A 1 92 ? -7.010 -6.729 12.125 1.00 98.06 92 GLN A N 1
ATOM 695 C CA . GLN A 1 92 ? -7.197 -6.164 10.789 1.00 98.06 92 GLN A CA 1
ATOM 696 C C . GLN A 1 92 ? -6.026 -5.259 10.401 1.00 98.06 92 GLN A C 1
ATOM 698 O O . GLN A 1 92 ? -5.452 -5.439 9.325 1.00 98.06 92 GLN A O 1
ATOM 703 N N . MET A 1 93 ? -5.619 -4.347 11.285 1.00 98.00 93 MET A N 1
ATOM 704 C CA . MET A 1 93 ? -4.491 -3.450 11.035 1.00 98.00 93 MET A CA 1
ATOM 705 C C . MET A 1 93 ? -3.173 -4.210 10.890 1.00 98.00 93 MET A C 1
ATOM 707 O O . MET A 1 93 ? -2.409 -3.939 9.963 1.00 98.00 93 MET A O 1
ATOM 711 N N . ALA A 1 94 ? -2.927 -5.208 11.740 1.00 98.12 94 ALA A N 1
ATOM 712 C CA . ALA A 1 94 ? -1.751 -6.063 11.644 1.00 98.12 94 ALA A CA 1
ATOM 713 C C . ALA A 1 94 ? -1.726 -6.843 10.321 1.00 98.12 94 ALA A C 1
ATOM 715 O O . ALA A 1 94 ? -0.687 -6.892 9.662 1.00 98.12 94 ALA A O 1
ATOM 716 N N . SER A 1 95 ? -2.865 -7.396 9.894 1.00 97.94 95 SER A N 1
ATOM 717 C CA . SER A 1 95 ? -2.974 -8.156 8.643 1.00 97.94 95 SER A CA 1
ATOM 718 C C . SER A 1 95 ? -2.759 -7.285 7.403 1.00 97.94 95 SER A C 1
ATOM 720 O O . SER A 1 95 ? -2.030 -7.680 6.492 1.00 97.94 95 SER A O 1
ATOM 722 N N . LEU A 1 96 ? -3.331 -6.077 7.377 1.00 98.38 96 LEU A N 1
ATOM 723 C CA . LEU A 1 96 ? -3.143 -5.122 6.287 1.00 98.38 96 LEU A CA 1
ATOM 724 C C . LEU A 1 96 ? -1.693 -4.659 6.217 1.00 98.38 96 LEU A C 1
ATOM 726 O O . LEU A 1 96 ? -1.098 -4.651 5.143 1.00 98.38 96 LEU A O 1
ATOM 730 N N . HIS A 1 97 ? -1.103 -4.334 7.364 1.00 97.88 97 HIS A N 1
ATOM 731 C CA . HIS A 1 97 ? 0.287 -3.915 7.431 1.00 97.88 97 HIS A CA 1
ATOM 732 C C . HIS A 1 97 ? 1.254 -5.036 7.020 1.00 97.88 97 HIS A C 1
ATOM 734 O O . HIS A 1 97 ? 2.249 -4.771 6.346 1.00 97.88 97 HIS A O 1
ATOM 740 N N . ALA A 1 98 ? 0.961 -6.291 7.374 1.00 97.81 98 ALA A N 1
ATOM 741 C CA . ALA A 1 98 ? 1.736 -7.444 6.921 1.00 97.81 98 ALA A CA 1
ATOM 742 C C . ALA A 1 98 ? 1.675 -7.600 5.393 1.00 97.81 98 ALA A C 1
ATOM 744 O O . ALA A 1 98 ? 2.724 -7.699 4.759 1.00 97.81 98 ALA A O 1
ATOM 745 N N . ARG A 1 99 ? 0.475 -7.524 4.799 1.00 98.00 99 ARG A N 1
ATOM 746 C CA . ARG A 1 99 ? 0.293 -7.588 3.337 1.00 98.00 99 ARG A CA 1
ATOM 747 C C . ARG A 1 99 ? 1.014 -6.458 2.614 1.00 98.00 99 ARG A C 1
ATOM 749 O O . ARG A 1 99 ? 1.760 -6.715 1.683 1.00 98.00 99 ARG A O 1
ATOM 756 N N . GLN A 1 100 ? 0.870 -5.219 3.082 1.00 98.31 100 GLN A N 1
ATOM 757 C CA . GLN A 1 100 ? 1.558 -4.070 2.485 1.00 98.31 100 GLN A CA 1
ATOM 758 C C . GLN A 1 100 ? 3.080 -4.228 2.520 1.00 98.31 100 GLN A C 1
ATOM 760 O O . GLN A 1 100 ? 3.765 -3.908 1.550 1.00 98.31 100 GLN A O 1
ATOM 765 N N . LYS A 1 101 ? 3.631 -4.736 3.628 1.00 98.00 101 LYS A N 1
ATOM 766 C CA . LYS A 1 101 ? 5.068 -5.017 3.728 1.00 98.00 101 LYS A CA 1
ATOM 767 C C . LYS A 1 101 ? 5.518 -6.071 2.722 1.00 98.00 101 LYS A C 1
ATOM 769 O O . LYS A 1 101 ? 6.578 -5.903 2.121 1.00 98.00 101 LYS A O 1
ATOM 774 N N . GLU A 1 102 ? 4.735 -7.129 2.546 1.00 98.06 102 GLU A N 1
ATOM 775 C CA . GLU A 1 102 ? 5.013 -8.186 1.574 1.00 98.06 102 GLU A CA 1
ATOM 776 C C . GLU A 1 102 ? 4.935 -7.664 0.133 1.00 98.06 102 GLU A C 1
ATOM 778 O O . GLU A 1 102 ? 5.884 -7.849 -0.627 1.00 98.06 102 GLU A O 1
ATOM 783 N N . GLU A 1 103 ? 3.888 -6.911 -0.211 1.00 98.25 103 GLU A N 1
ATOM 784 C CA . GLU A 1 103 ? 3.719 -6.282 -1.528 1.00 98.25 103 GLU A CA 1
ATOM 785 C C . GLU A 1 103 ? 4.890 -5.350 -1.872 1.00 98.25 103 GLU A C 1
ATOM 787 O O . GLU A 1 103 ? 5.432 -5.395 -2.979 1.00 98.25 103 GLU A O 1
ATOM 792 N N . ILE A 1 104 ? 5.339 -4.531 -0.913 1.00 98.44 104 ILE A N 1
ATOM 793 C CA . ILE A 1 104 ? 6.507 -3.660 -1.094 1.00 98.44 104 ILE A CA 1
ATOM 794 C C . ILE A 1 104 ? 7.775 -4.498 -1.300 1.00 98.44 104 ILE A C 1
ATOM 796 O O . ILE A 1 104 ? 8.568 -4.199 -2.194 1.00 98.44 104 ILE A O 1
ATOM 800 N N . ALA A 1 105 ? 7.983 -5.546 -0.500 1.00 98.38 105 ALA A N 1
ATOM 801 C CA . ALA A 1 105 ? 9.154 -6.409 -0.627 1.00 98.38 105 ALA A CA 1
ATOM 802 C C . ALA A 1 105 ? 9.193 -7.126 -1.988 1.00 98.38 105 ALA A C 1
ATOM 804 O O . ALA A 1 105 ? 10.247 -7.178 -2.630 1.00 98.38 105 ALA A O 1
ATOM 805 N N . GLU A 1 106 ? 8.052 -7.624 -2.465 1.00 98.12 106 GLU A N 1
ATOM 806 C CA . GLU A 1 106 ? 7.930 -8.260 -3.774 1.00 98.12 106 GLU A CA 1
ATOM 807 C C . GLU A 1 106 ? 8.176 -7.262 -4.912 1.00 98.12 106 GLU A C 1
ATOM 809 O O . GLU A 1 106 ? 8.975 -7.537 -5.815 1.00 98.12 106 GLU A O 1
ATOM 814 N N . ALA A 1 107 ? 7.558 -6.079 -4.850 1.00 98.25 107 ALA A N 1
ATOM 815 C CA . ALA A 1 107 ? 7.743 -5.026 -5.843 1.00 98.25 107 ALA A CA 1
ATOM 816 C C . ALA A 1 107 ? 9.213 -4.592 -5.939 1.00 98.25 107 ALA A C 1
ATOM 818 O O . ALA A 1 107 ? 9.758 -4.476 -7.040 1.00 98.25 107 ALA A O 1
ATOM 819 N N . LEU A 1 108 ? 9.890 -4.430 -4.798 1.00 98.25 108 LEU A N 1
ATOM 820 C CA . LEU A 1 108 ? 11.321 -4.128 -4.747 1.00 98.25 108 LEU A CA 1
ATOM 821 C C . LEU A 1 108 ? 12.164 -5.261 -5.342 1.00 98.25 108 LEU A C 1
ATOM 823 O O . LEU A 1 108 ? 13.091 -5.003 -6.114 1.00 98.25 108 LEU A O 1
ATOM 827 N N . ALA A 1 109 ? 11.842 -6.520 -5.033 1.00 98.06 109 ALA A N 1
ATOM 828 C CA . ALA A 1 109 ? 12.545 -7.669 -5.594 1.00 98.06 109 ALA A CA 1
ATOM 829 C C . ALA A 1 109 ? 12.373 -7.751 -7.119 1.00 98.06 109 ALA A C 1
ATOM 831 O O . ALA A 1 109 ? 13.341 -8.011 -7.838 1.00 98.06 109 ALA A O 1
ATOM 832 N N . LYS A 1 110 ? 11.166 -7.498 -7.632 1.00 98.19 110 LYS A N 1
ATOM 833 C CA . LYS A 1 110 ? 10.885 -7.449 -9.071 1.00 98.19 110 LYS A CA 1
ATOM 834 C C . LYS A 1 110 ? 11.634 -6.304 -9.751 1.00 98.19 110 LYS A C 1
ATOM 836 O O . LYS A 1 110 ? 12.345 -6.552 -10.721 1.00 98.19 110 LYS A O 1
ATOM 841 N N . ALA A 1 111 ? 11.562 -5.093 -9.202 1.00 98.19 111 ALA A N 1
ATOM 842 C CA . ALA A 1 111 ? 12.272 -3.931 -9.732 1.00 98.19 111 ALA A CA 1
ATOM 843 C C . ALA A 1 111 ? 13.790 -4.161 -9.786 1.00 98.19 111 ALA A C 1
ATOM 845 O O . ALA A 1 111 ? 14.439 -3.826 -10.776 1.00 98.19 111 ALA A O 1
ATOM 846 N N . LYS A 1 112 ? 14.360 -4.802 -8.757 1.00 98.12 112 LYS A N 1
ATOM 847 C CA . LYS A 1 112 ? 15.778 -5.170 -8.732 1.00 98.12 112 LYS A CA 1
ATOM 848 C C . LYS A 1 112 ? 16.120 -6.157 -9.850 1.00 98.12 112 LYS A C 1
ATOM 850 O O . LYS A 1 112 ? 17.079 -5.920 -10.578 1.00 98.12 112 LYS A O 1
ATOM 855 N N . ARG A 1 113 ? 15.331 -7.225 -10.029 1.00 97.44 113 ARG A N 1
ATOM 856 C CA . ARG A 1 113 ? 15.526 -8.192 -11.129 1.00 97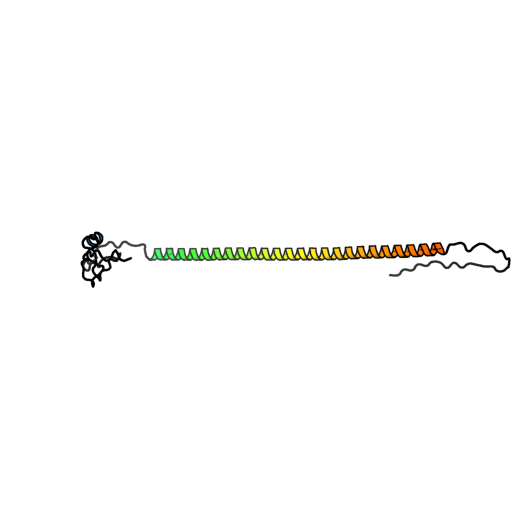.44 113 ARG A CA 1
ATOM 857 C C . ARG A 1 113 ? 15.464 -7.513 -12.495 1.00 97.44 113 ARG A C 1
ATOM 859 O O . ARG A 1 113 ? 16.348 -7.729 -13.316 1.00 97.44 113 ARG A O 1
ATOM 866 N N . GLU A 1 114 ? 14.464 -6.664 -12.718 1.00 97.94 114 GLU A N 1
ATOM 867 C CA . GLU A 1 114 ? 14.327 -5.917 -13.970 1.00 97.94 114 GLU A CA 1
ATOM 868 C C . GLU A 1 114 ? 15.497 -4.958 -14.203 1.00 97.94 114 GLU A C 1
ATOM 870 O O . GLU A 1 114 ? 15.994 -4.861 -15.320 1.00 97.94 114 GLU A O 1
ATOM 875 N N . SER A 1 115 ? 15.970 -4.273 -13.161 1.00 98.12 115 SER A N 1
ATOM 876 C CA . SER A 1 115 ? 17.137 -3.395 -13.257 1.00 98.12 115 SER A CA 1
ATOM 877 C C . SER A 1 115 ? 18.401 -4.165 -13.645 1.00 98.12 115 SER A C 1
ATOM 879 O O . SER A 1 115 ? 19.111 -3.713 -14.542 1.00 98.12 115 SER A O 1
ATOM 881 N N . TYR A 1 116 ? 18.657 -5.331 -13.039 1.00 97.50 116 TYR A N 1
ATOM 882 C CA . TYR A 1 116 ? 19.786 -6.184 -13.428 1.00 97.50 116 TYR A CA 1
ATOM 883 C C . TYR A 1 116 ? 19.656 -6.681 -14.866 1.00 97.50 116 TYR A C 1
ATOM 885 O O . TYR A 1 116 ? 20.614 -6.563 -15.624 1.00 97.50 116 TYR A O 1
ATOM 893 N N . ALA A 1 117 ? 18.475 -7.159 -15.266 1.00 97.75 117 ALA A N 1
ATOM 894 C CA . ALA A 1 117 ? 18.239 -7.627 -16.629 1.00 97.75 117 ALA A CA 1
ATOM 895 C C . ALA A 1 117 ? 18.453 -6.508 -17.665 1.00 97.75 117 ALA A C 1
ATOM 897 O O . ALA A 1 117 ? 19.086 -6.731 -18.692 1.00 97.75 117 ALA A O 1
ATOM 898 N N . ARG A 1 118 ? 17.984 -5.283 -17.384 1.00 97.62 118 ARG A N 1
ATOM 899 C CA . ARG A 1 118 ? 18.213 -4.120 -18.259 1.00 97.62 118 ARG A CA 1
ATOM 900 C C . ARG A 1 118 ? 19.688 -3.749 -18.338 1.00 97.62 118 ARG A C 1
ATOM 902 O O . ARG A 1 118 ? 20.177 -3.449 -19.420 1.00 97.62 118 ARG A O 1
ATOM 909 N N . HIS A 1 119 ? 20.395 -3.766 -17.212 1.00 97.94 119 HIS A N 1
ATOM 910 C CA . HIS A 1 119 ? 21.821 -3.460 -17.191 1.00 97.94 119 HIS A CA 1
ATOM 911 C C . HIS A 1 119 ? 22.634 -4.491 -17.983 1.00 97.94 119 HIS A C 1
ATOM 913 O O . HIS A 1 119 ? 23.494 -4.124 -18.779 1.00 97.94 119 HIS A O 1
ATOM 919 N N . GLU A 1 120 ? 22.323 -5.776 -17.818 1.00 97.44 120 GLU A N 1
ATOM 920 C CA . GLU A 1 120 ? 22.946 -6.854 -18.582 1.00 97.44 120 GLU A CA 1
ATOM 921 C C . GLU A 1 120 ? 22.667 -6.715 -20.084 1.00 97.44 120 GLU A C 1
ATOM 923 O O . GLU A 1 120 ? 23.591 -6.806 -20.891 1.00 97.44 120 GLU A O 1
ATOM 928 N N . GLN A 1 121 ? 21.422 -6.412 -20.466 1.00 97.56 121 GLN A N 1
ATOM 929 C CA . GLN A 1 121 ? 21.062 -6.134 -21.859 1.00 97.56 121 GLN A CA 1
ATOM 930 C C . GLN A 1 121 ? 21.848 -4.952 -22.432 1.00 97.56 121 GLN A C 1
ATOM 932 O O . GLN A 1 121 ? 22.383 -5.067 -23.531 1.00 97.56 121 GLN A O 1
ATOM 937 N N . GLN A 1 122 ? 21.978 -3.853 -21.685 1.00 97.38 122 GLN A N 1
ATOM 938 C CA . GLN A 1 122 ? 22.771 -2.697 -22.111 1.00 97.38 122 GLN A CA 1
ATOM 939 C C . GL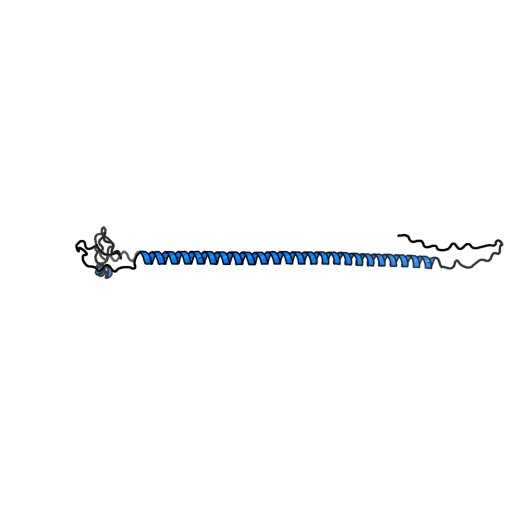N A 1 122 ? 24.246 -3.053 -22.309 1.00 97.38 122 GLN A C 1
ATOM 941 O O . GLN A 1 122 ? 24.853 -2.622 -23.284 1.00 97.38 122 GLN A O 1
ATOM 946 N N . MET A 1 123 ? 24.826 -3.867 -21.426 1.00 97.69 123 MET A N 1
ATOM 947 C CA . MET A 1 123 ? 26.210 -4.325 -21.571 1.00 97.69 123 MET A CA 1
ATOM 948 C C . MET A 1 123 ? 26.382 -5.254 -22.777 1.00 97.69 123 MET A C 1
ATOM 950 O O . MET A 1 123 ? 27.366 -5.146 -23.510 1.00 97.69 123 MET A O 1
ATOM 954 N N . ALA A 1 124 ? 25.418 -6.144 -23.020 1.00 97.50 124 ALA A N 1
ATOM 955 C CA . ALA A 1 124 ? 25.422 -7.017 -24.188 1.00 97.50 124 ALA A CA 1
ATOM 956 C C . ALA A 1 124 ? 25.284 -6.224 -25.498 1.00 97.50 124 ALA A C 1
ATOM 958 O O . ALA A 1 124 ? 25.969 -6.523 -26.477 1.00 97.50 124 ALA A O 1
ATOM 959 N N . GLU A 1 125 ? 24.431 -5.201 -25.519 1.00 97.56 125 GLU A N 1
ATOM 960 C CA . GLU A 1 125 ? 24.269 -4.307 -26.663 1.00 97.56 125 GLU A CA 1
ATOM 961 C C . GLU A 1 125 ? 25.523 -3.462 -26.899 1.00 97.56 125 GLU A C 1
ATOM 963 O O . GLU A 1 125 ? 26.021 -3.421 -28.022 1.00 97.56 125 GLU A O 1
ATOM 968 N N . ALA A 1 126 ? 26.100 -2.876 -25.848 1.00 97.38 126 ALA A N 1
ATOM 969 C CA . ALA A 1 126 ? 27.357 -2.138 -25.937 1.00 97.38 126 ALA A CA 1
ATOM 970 C C . ALA A 1 126 ? 28.494 -3.019 -26.476 1.00 97.38 126 ALA A C 1
ATOM 972 O O . ALA A 1 126 ? 29.269 -2.583 -27.328 1.00 97.38 126 ALA A O 1
ATOM 973 N N . LYS A 1 127 ? 28.563 -4.287 -26.045 1.00 96.88 127 LYS A N 1
ATOM 974 C CA . LYS A 1 127 ? 29.523 -5.251 -26.590 1.00 96.88 127 LYS A CA 1
ATOM 975 C C . LYS A 1 127 ? 29.284 -5.502 -28.078 1.00 96.88 127 LYS A C 1
ATOM 977 O O . LYS A 1 127 ? 30.238 -5.459 -28.844 1.00 96.88 127 LYS A O 1
ATOM 982 N N . ARG A 1 128 ? 28.032 -5.710 -28.502 1.00 97.06 128 ARG A N 1
ATOM 983 C CA . ARG A 1 128 ? 27.706 -5.879 -29.928 1.00 97.06 128 ARG A CA 1
ATOM 984 C C . ARG A 1 128 ? 28.094 -4.660 -30.758 1.00 97.06 128 ARG A C 1
ATOM 986 O O . ARG A 1 128 ? 28.691 -4.832 -31.811 1.00 97.06 128 ARG A O 1
ATOM 993 N N . GLN A 1 129 ? 27.797 -3.455 -30.277 1.00 96.88 129 GLN A N 1
ATOM 994 C CA . GLN A 1 129 ? 28.180 -2.215 -30.956 1.00 96.88 129 GLN A CA 1
ATOM 995 C C . GLN A 1 129 ? 29.702 -2.092 -31.084 1.00 96.88 129 GLN A C 1
ATOM 997 O O . GLN A 1 129 ? 30.211 -1.700 -32.132 1.00 96.88 129 GLN A O 1
ATOM 1002 N N . MET A 1 130 ? 30.442 -2.461 -30.036 1.00 96.69 130 MET A N 1
ATOM 1003 C CA . MET A 1 130 ? 31.902 -2.483 -30.076 1.00 96.69 130 MET A CA 1
ATOM 1004 C C . MET A 1 130 ? 32.430 -3.531 -31.065 1.00 96.69 130 MET A C 1
ATOM 1006 O O . MET A 1 130 ? 33.319 -3.214 -31.851 1.00 96.69 130 MET A O 1
ATOM 1010 N N . ASP A 1 131 ? 31.874 -4.745 -31.072 1.00 96.25 131 ASP A N 1
ATOM 1011 C CA . ASP A 1 131 ? 32.259 -5.810 -32.007 1.00 96.25 131 ASP A CA 1
ATOM 1012 C C . ASP A 1 131 ? 31.987 -5.396 -33.466 1.00 96.25 131 ASP A C 1
ATOM 1014 O O . ASP A 1 131 ? 32.820 -5.617 -34.347 1.00 96.25 131 ASP A O 1
ATOM 1018 N N . GLU A 1 132 ? 30.857 -4.735 -33.726 1.00 96.12 132 GLU A N 1
ATOM 1019 C CA . GLU A 1 132 ? 30.505 -4.196 -35.043 1.00 96.12 132 GLU A CA 1
ATOM 1020 C C . GLU A 1 132 ? 31.473 -3.091 -35.482 1.00 96.12 132 GLU A C 1
ATOM 1022 O O . GLU A 1 132 ? 31.992 -3.123 -36.602 1.00 96.12 132 GLU A O 1
ATOM 1027 N N . MET A 1 133 ? 31.801 -2.161 -34.582 1.00 96.00 133 MET A N 1
ATOM 1028 C CA . MET A 1 133 ? 32.790 -1.115 -34.845 1.00 96.00 133 MET A CA 1
ATOM 1029 C C . MET A 1 133 ? 34.175 -1.710 -35.139 1.00 96.00 133 MET A C 1
ATOM 1031 O O . MET A 1 133 ? 34.826 -1.314 -36.107 1.00 96.00 133 MET A O 1
ATOM 1035 N N . MET A 1 134 ? 34.616 -2.695 -34.353 1.00 95.00 134 MET A N 1
ATOM 1036 C CA . MET A 1 134 ? 35.902 -3.374 -34.544 1.00 95.00 134 MET A CA 1
ATOM 1037 C C . MET A 1 134 ? 35.950 -4.173 -35.850 1.00 95.00 134 MET A C 1
ATOM 1039 O O . MET A 1 134 ? 36.969 -4.161 -36.545 1.00 95.00 134 MET A O 1
ATOM 1043 N N . SER A 1 135 ? 34.850 -4.828 -36.221 1.00 95.56 135 SER A N 1
ATOM 1044 C CA . SER A 1 135 ? 34.706 -5.497 -37.516 1.00 95.56 135 SER A CA 1
ATOM 1045 C C . SER A 1 135 ? 34.832 -4.502 -38.675 1.00 95.56 135 SER A C 1
ATOM 1047 O O . SER A 1 135 ? 35.610 -4.732 -39.602 1.00 95.56 135 SER A O 1
ATOM 1049 N N . GLY A 1 136 ? 34.169 -3.342 -38.584 1.00 94.88 136 GLY A N 1
ATOM 1050 C CA . GLY A 1 136 ? 34.282 -2.270 -39.576 1.00 94.88 136 GLY A CA 1
ATOM 1051 C C . GLY A 1 136 ? 35.713 -1.744 -39.729 1.00 94.88 136 GLY A C 1
ATOM 1052 O O . GLY A 1 136 ? 36.210 -1.618 -40.848 1.00 94.88 136 GLY A O 1
ATOM 1053 N N . VAL A 1 137 ? 36.415 -1.505 -38.615 1.00 95.19 137 VAL A N 1
ATOM 1054 C CA . VAL A 1 137 ? 37.834 -1.099 -38.631 1.00 95.19 137 VAL A CA 1
ATOM 1055 C C . VAL A 1 137 ? 38.711 -2.172 -39.279 1.00 95.19 137 VAL A C 1
ATOM 1057 O O . VAL A 1 137 ? 39.570 -1.852 -40.100 1.00 95.19 137 VAL A O 1
ATOM 1060 N N . THR A 1 138 ? 38.464 -3.446 -38.973 1.00 94.31 138 THR A N 1
ATOM 1061 C CA . THR A 1 138 ? 39.211 -4.574 -39.550 1.00 94.31 138 THR A CA 1
ATOM 1062 C C . THR A 1 138 ? 39.001 -4.670 -41.062 1.00 94.31 138 THR A C 1
ATOM 1064 O O . THR A 1 138 ? 39.972 -4.805 -41.805 1.00 94.31 138 THR A O 1
ATOM 1067 N N . ALA A 1 139 ? 37.760 -4.533 -41.535 1.00 93.19 139 ALA A N 1
ATOM 1068 C CA . ALA A 1 139 ? 37.439 -4.553 -42.960 1.00 93.19 139 ALA A CA 1
ATOM 1069 C C . ALA A 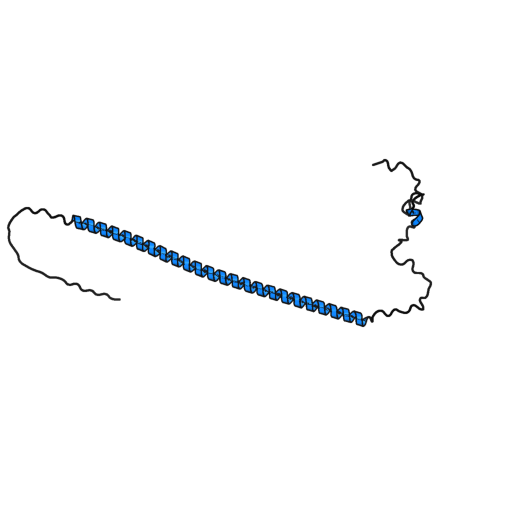1 139 ? 38.080 -3.376 -43.715 1.00 93.19 139 ALA A C 1
ATOM 1071 O O . ALA A 1 139 ? 38.629 -3.565 -44.801 1.00 93.19 139 ALA A O 1
ATOM 1072 N N . MET A 1 140 ? 38.077 -2.172 -43.128 1.00 92.44 140 MET A N 1
ATOM 1073 C CA . MET A 1 140 ? 38.763 -1.012 -43.711 1.00 92.44 140 MET A CA 1
ATOM 1074 C C . MET A 1 140 ? 40.275 -1.241 -43.834 1.00 92.44 140 MET A C 1
ATOM 1076 O O . MET A 1 140 ? 40.856 -0.940 -44.877 1.00 92.44 140 MET A O 1
ATOM 1080 N N . LEU A 1 141 ? 40.911 -1.809 -42.804 1.00 91.75 141 LEU A N 1
ATOM 1081 C CA . LEU A 1 141 ? 42.341 -2.133 -42.830 1.00 91.75 141 LEU A CA 1
ATOM 1082 C C . LEU A 1 141 ? 42.669 -3.199 -43.883 1.00 91.75 141 LEU A C 1
ATOM 1084 O O . LEU A 1 141 ? 43.624 -3.036 -44.639 1.00 91.75 141 LEU A O 1
ATOM 1088 N N . GLN A 1 142 ? 41.862 -4.258 -43.980 1.00 89.50 142 GLN A N 1
ATOM 1089 C CA . GLN A 1 142 ? 42.022 -5.290 -45.010 1.00 89.50 142 GLN A CA 1
ATOM 1090 C C . GLN A 1 142 ? 41.867 -4.718 -46.424 1.00 89.50 142 GLN A C 1
ATOM 1092 O O . GLN A 1 142 ? 42.667 -5.035 -47.302 1.00 89.50 142 GLN A O 1
ATOM 1097 N N . GLY A 1 143 ? 40.889 -3.833 -46.640 1.00 90.25 143 GLY A N 1
ATOM 1098 C CA . GLY A 1 143 ? 40.718 -3.135 -47.914 1.00 90.25 143 GLY A CA 1
ATOM 1099 C C . GLY A 1 143 ? 41.932 -2.278 -48.281 1.00 90.25 143 GLY A C 1
ATOM 1100 O O . GLY A 1 143 ? 42.384 -2.312 -49.423 1.00 90.25 143 GLY A O 1
ATOM 1101 N N . ALA A 1 144 ? 42.507 -1.557 -47.313 1.00 86.44 144 ALA A N 1
ATOM 1102 C CA . ALA A 1 144 ? 43.717 -0.766 -47.535 1.00 86.44 144 ALA A CA 1
ATOM 1103 C C . ALA A 1 144 ? 44.927 -1.639 -47.913 1.00 86.44 144 ALA A C 1
ATOM 1105 O O . ALA A 1 144 ? 45.671 -1.279 -48.824 1.00 86.44 144 ALA A O 1
ATOM 1106 N N . ILE A 1 145 ? 45.101 -2.794 -47.262 1.00 84.56 145 ILE A N 1
ATOM 1107 C CA . ILE A 1 145 ? 46.158 -3.761 -47.599 1.00 84.56 145 ILE A CA 1
ATOM 1108 C C . ILE A 1 145 ? 45.969 -4.286 -49.025 1.00 84.56 145 ILE A C 1
ATOM 1110 O O . ILE A 1 145 ? 46.901 -4.211 -49.817 1.00 84.56 145 ILE A O 1
ATOM 1114 N N . ALA A 1 146 ? 44.754 -4.698 -49.397 1.00 79.81 146 ALA A N 1
ATOM 1115 C CA . ALA A 1 146 ? 44.470 -5.184 -50.747 1.00 79.81 146 ALA A CA 1
ATOM 1116 C C . ALA A 1 146 ? 44.755 -4.128 -51.834 1.00 79.81 146 ALA A C 1
ATOM 1118 O O . ALA A 1 146 ? 45.280 -4.456 -52.895 1.00 79.81 146 ALA A O 1
ATOM 1119 N N . ILE A 1 147 ? 44.456 -2.848 -51.577 1.00 78.50 147 ILE A N 1
ATOM 1120 C CA . ILE A 1 147 ? 44.795 -1.751 -52.500 1.00 78.50 147 ILE A CA 1
ATOM 1121 C C . ILE A 1 147 ? 46.317 -1.586 -52.627 1.00 78.50 147 ILE A C 1
ATOM 1123 O O . ILE A 1 147 ? 46.814 -1.309 -53.720 1.00 78.50 147 ILE A O 1
ATOM 1127 N N . MET A 1 148 ? 47.069 -1.741 -51.535 1.00 73.19 148 MET A N 1
ATOM 1128 C CA . MET A 1 148 ? 48.534 -1.691 -51.580 1.00 73.19 148 MET A CA 1
ATOM 1129 C C . MET A 1 148 ? 49.123 -2.889 -52.336 1.00 73.19 148 MET A C 1
ATOM 1131 O O . MET A 1 148 ? 49.999 -2.682 -53.171 1.00 73.19 148 MET A O 1
ATOM 1135 N N . ASP A 1 149 ? 48.599 -4.100 -52.130 1.00 69.69 149 ASP A N 1
ATOM 1136 C CA . ASP A 1 149 ? 49.050 -5.312 -52.827 1.00 69.69 149 ASP A CA 1
ATOM 1137 C C . ASP A 1 149 ? 48.817 -5.223 -54.349 1.00 69.69 149 ASP A C 1
ATOM 1139 O O . ASP A 1 149 ? 49.716 -5.530 -55.128 1.00 69.69 149 ASP A O 1
ATOM 1143 N N . ILE A 1 150 ? 47.673 -4.682 -54.795 1.00 64.44 150 ILE A N 1
ATOM 1144 C CA . ILE A 1 150 ? 47.383 -4.463 -56.229 1.00 64.44 150 ILE A CA 1
ATOM 1145 C C . ILE A 1 150 ? 48.381 -3.485 -56.879 1.00 64.44 150 ILE A C 1
ATOM 1147 O O . ILE A 1 150 ? 48.733 -3.641 -58.047 1.00 64.44 150 ILE A O 1
ATOM 1151 N N . ASN A 1 151 ? 48.859 -2.476 -56.144 1.00 59.59 151 ASN A N 1
ATOM 1152 C CA . ASN A 1 151 ? 49.843 -1.520 -56.666 1.00 59.59 151 ASN A CA 1
ATOM 1153 C C . ASN A 1 151 ? 51.269 -2.099 -56.739 1.00 59.59 151 ASN A C 1
ATOM 1155 O O . ASN A 1 151 ? 52.098 -1.567 -57.480 1.00 59.59 151 ASN A O 1
ATOM 1159 N N . CYS A 1 152 ? 51.554 -3.184 -56.013 1.00 55.78 152 CYS A N 1
ATOM 1160 C CA . CYS A 1 152 ? 52.822 -3.913 -56.087 1.00 55.78 152 CYS A CA 1
ATOM 1161 C C . CYS A 1 152 ? 52.887 -4.898 -57.272 1.00 55.78 152 CYS A C 1
ATOM 1163 O O . CYS A 1 152 ? 53.988 -5.265 -57.679 1.00 55.78 152 CYS A O 1
ATOM 1165 N N . ASP A 1 153 ? 51.745 -5.273 -57.862 1.00 48.56 153 ASP A N 1
ATOM 1166 C CA . ASP A 1 153 ? 51.639 -6.203 -59.001 1.00 48.56 153 ASP A CA 1
ATOM 1167 C C . ASP A 1 153 ? 51.692 -5.519 -60.386 1.00 48.56 153 ASP A C 1
ATOM 1169 O O . ASP A 1 153 ? 51.450 -6.159 -61.416 1.00 48.56 153 ASP A O 1
ATOM 1173 N N . LEU A 1 154 ? 52.046 -4.226 -60.469 1.00 44.47 154 LEU A N 1
ATOM 1174 C CA . LEU A 1 154 ? 52.367 -3.635 -61.771 1.00 44.47 154 LEU A CA 1
ATOM 1175 C C . LEU A 1 154 ? 53.603 -4.343 -62.360 1.00 44.47 154 LEU A C 1
ATOM 1177 O O . LEU A 1 154 ? 54.658 -4.354 -61.719 1.00 44.47 154 LEU A O 1
ATOM 1181 N N . PRO A 1 155 ? 53.531 -4.889 -63.591 1.00 44.81 155 PRO A N 1
ATOM 1182 C CA . PRO A 1 155 ? 54.676 -5.538 -64.204 1.00 44.81 155 PRO A CA 1
ATOM 1183 C C . PRO A 1 155 ? 55.793 -4.509 -64.380 1.00 44.81 155 PRO A C 1
ATOM 1185 O O . PRO A 1 155 ? 55.664 -3.544 -65.140 1.00 44.81 155 PRO A O 1
ATOM 1188 N N . VAL A 1 156 ? 56.913 -4.736 -63.690 1.00 50.81 156 VAL A N 1
ATOM 1189 C CA . VAL A 1 156 ? 58.201 -4.143 -64.050 1.00 50.81 156 VAL A CA 1
ATOM 1190 C C . VAL A 1 156 ? 58.393 -4.397 -65.543 1.00 50.81 156 VAL A C 1
ATOM 1192 O O . VAL A 1 156 ? 58.405 -5.541 -65.998 1.00 50.81 156 VAL A O 1
ATOM 1195 N N . ASN A 1 157 ? 58.451 -3.300 -66.299 1.00 43.44 157 ASN A N 1
ATOM 1196 C CA . ASN A 1 157 ? 58.544 -3.279 -67.751 1.00 43.44 157 ASN A CA 1
ATOM 1197 C C . ASN A 1 157 ? 59.589 -4.288 -68.249 1.00 43.44 157 ASN A C 1
ATOM 1199 O O . ASN A 1 157 ? 60.771 -4.206 -67.918 1.00 43.44 157 ASN A O 1
ATOM 1203 N N . GLN A 1 158 ? 59.136 -5.224 -69.082 1.00 45.16 158 GLN A N 1
ATOM 1204 C CA . GLN A 1 158 ? 59.999 -6.063 -69.897 1.00 45.16 158 GLN A CA 1
ATOM 1205 C C . GLN A 1 158 ? 60.717 -5.202 -70.943 1.00 45.16 158 GLN A C 1
ATOM 1207 O O . GLN A 1 158 ? 60.123 -4.693 -71.888 1.00 45.16 158 GLN A O 1
ATOM 1212 N N . GLY A 1 159 ? 62.025 -5.102 -70.771 1.00 45.03 159 GLY A N 1
ATOM 1213 C CA . GLY A 1 159 ? 63.019 -4.539 -71.679 1.00 45.03 159 GLY A CA 1
ATOM 1214 C C . GLY A 1 159 ? 64.232 -4.328 -70.789 1.00 45.03 159 GLY A C 1
ATOM 1215 O O . GLY A 1 159 ? 64.128 -3.584 -69.829 1.00 45.03 159 GLY A O 1
ATOM 1216 N N . TYR A 1 160 ? 65.335 -5.065 -70.898 1.00 37.38 160 TYR A N 1
ATOM 1217 C CA . TYR A 1 160 ? 66.163 -5.271 -72.081 1.00 37.38 160 TYR A CA 1
ATOM 1218 C C . TYR A 1 160 ? 66.884 -6.627 -71.970 1.00 37.38 160 TYR A C 1
ATOM 1220 O O . TYR A 1 160 ? 67.269 -7.053 -70.883 1.00 37.38 160 TYR A O 1
ATOM 1228 N N . LYS A 1 161 ? 67.080 -7.301 -73.107 1.00 45.34 161 LYS A N 1
ATOM 1229 C CA . LYS A 1 161 ? 67.982 -8.454 -73.247 1.00 45.34 161 LYS A CA 1
ATOM 1230 C C . LYS A 1 161 ? 69.414 -8.057 -72.875 1.00 45.34 161 LYS A C 1
ATOM 1232 O O . LYS A 1 161 ? 69.957 -7.180 -73.538 1.00 45.34 161 LYS A O 1
ATOM 1237 N N . THR A 1 162 ? 70.044 -8.803 -71.972 1.00 41.53 162 THR A N 1
ATOM 1238 C CA . THR A 1 162 ? 71.485 -9.108 -72.022 1.00 41.53 162 THR A CA 1
ATOM 1239 C C . THR A 1 162 ? 71.738 -10.478 -71.399 1.00 41.53 162 THR A C 1
ATOM 1241 O O . THR A 1 162 ? 71.414 -10.706 -70.235 1.00 41.53 162 THR A O 1
ATOM 1244 N N . ASP A 1 163 ? 72.305 -11.378 -72.198 1.00 45.38 163 ASP A N 1
ATOM 1245 C CA . ASP A 1 163 ? 72.840 -12.675 -71.792 1.00 45.38 163 ASP A CA 1
ATOM 1246 C C . ASP A 1 163 ? 73.981 -12.514 -70.772 1.00 45.38 163 ASP A C 1
ATOM 1248 O O . ASP A 1 163 ? 74.881 -11.712 -71.013 1.00 45.38 163 ASP A O 1
ATOM 1252 N N . ALA A 1 164 ? 73.989 -13.306 -69.689 1.00 42.50 164 ALA A N 1
ATOM 1253 C CA . ALA A 1 164 ? 75.203 -13.818 -69.027 1.00 42.50 164 ALA A CA 1
ATOM 1254 C C . ALA A 1 164 ? 74.872 -14.754 -67.838 1.00 42.50 164 ALA A C 1
ATOM 1256 O O . ALA A 1 164 ? 74.471 -14.309 -66.773 1.00 42.50 164 ALA A O 1
ATOM 1257 N N . LEU A 1 165 ? 75.068 -16.058 -68.071 1.00 45.47 165 LEU A N 1
ATOM 1258 C CA . LEU A 1 165 ? 75.803 -17.051 -67.260 1.00 45.47 165 LEU A CA 1
ATOM 1259 C C . LEU A 1 165 ? 75.659 -17.159 -65.716 1.00 45.47 165 LEU A C 1
ATOM 1261 O O . LEU A 1 165 ? 75.870 -16.201 -64.987 1.00 45.47 165 LEU A O 1
ATOM 1265 N N . LEU A 1 166 ? 75.591 -18.438 -65.275 1.00 41.09 166 LEU A N 1
ATOM 1266 C CA . LEU A 1 166 ? 75.912 -19.015 -63.941 1.00 41.09 166 LEU A CA 1
ATOM 1267 C C . LEU A 1 166 ? 74.931 -18.646 -62.797 1.00 41.09 166 LEU A C 1
ATOM 1269 O O . LEU A 1 166 ? 74.715 -17.483 -62.524 1.00 41.09 166 LEU A O 1
ATOM 1273 N N . ASN A 1 167 ? 74.326 -19.539 -62.003 1.00 42.88 167 ASN A N 1
ATOM 1274 C CA . ASN A 1 167 ? 74.596 -20.931 -61.642 1.00 42.88 167 ASN A CA 1
ATOM 1275 C C . ASN A 1 167 ? 73.319 -21.602 -61.066 1.00 42.88 167 ASN A C 1
ATOM 1277 O O . ASN A 1 167 ? 72.508 -20.963 -60.404 1.00 42.88 167 ASN A O 1
ATOM 1281 N N . LYS A 1 168 ? 73.216 -22.921 -61.289 1.00 41.91 168 LYS A N 1
ATOM 1282 C CA . LYS A 1 168 ? 72.475 -23.961 -60.523 1.00 41.91 168 LYS A CA 1
ATOM 1283 C C . LYS A 1 168 ? 72.658 -23.785 -58.991 1.00 41.91 168 LYS A C 1
ATOM 1285 O O . LYS A 1 168 ? 73.726 -23.329 -58.610 1.00 41.91 168 LYS A O 1
ATOM 1290 N N . ALA A 1 169 ? 71.835 -24.210 -58.023 1.00 47.38 169 ALA A N 1
ATOM 1291 C CA . ALA A 1 169 ? 70.562 -24.941 -57.855 1.00 47.38 169 ALA A CA 1
ATOM 1292 C C . ALA A 1 169 ? 70.192 -24.849 -56.321 1.00 47.38 169 ALA A C 1
ATOM 1294 O O . ALA A 1 169 ? 70.711 -23.947 -55.669 1.00 47.38 169 ALA A O 1
ATOM 1295 N N . PRO A 1 170 ? 69.382 -25.730 -55.687 1.00 51.38 170 PRO A N 1
ATOM 1296 C CA . PRO A 1 170 ? 67.927 -25.610 -55.533 1.00 51.38 170 PRO A CA 1
ATOM 1297 C C . PRO A 1 170 ? 67.407 -25.653 -54.064 1.00 51.38 170 PRO A C 1
ATOM 1299 O O . PRO A 1 170 ? 68.112 -26.070 -53.157 1.00 51.38 170 PRO A O 1
ATOM 1302 N N . LEU A 1 171 ? 66.125 -25.284 -53.902 1.00 48.53 171 LEU A N 1
ATOM 1303 C CA . LEU A 1 171 ? 65.098 -25.840 -52.992 1.00 48.53 171 LEU A CA 1
ATOM 1304 C C . LEU A 1 171 ? 65.487 -26.224 -51.548 1.00 48.53 171 LEU A C 1
ATOM 1306 O O . LEU A 1 171 ? 66.095 -27.261 -51.334 1.00 48.53 171 LEU A O 1
ATOM 1310 N N . GLU A 1 172 ? 64.907 -25.533 -50.563 1.00 42.25 172 GLU A N 1
ATOM 1311 C CA . GLU A 1 172 ? 64.417 -26.192 -49.343 1.00 42.25 172 GLU A CA 1
ATOM 1312 C C . GLU A 1 172 ? 63.108 -25.527 -48.894 1.00 42.25 172 GLU A C 1
ATOM 1314 O O . GLU A 1 172 ? 63.034 -24.331 -48.606 1.00 42.25 172 GLU A O 1
ATOM 1319 N N . ALA A 1 173 ? 62.050 -26.332 -48.912 1.00 50.38 173 ALA A N 1
ATOM 1320 C CA . ALA A 1 173 ? 60.716 -26.002 -48.459 1.00 50.38 173 ALA A CA 1
ATOM 1321 C C . ALA A 1 173 ? 60.640 -26.306 -46.961 1.00 50.38 173 ALA A C 1
ATOM 1323 O O . ALA A 1 173 ? 60.584 -27.472 -46.573 1.00 50.38 173 ALA A O 1
ATOM 1324 N N . SER A 1 174 ? 60.598 -25.282 -46.107 1.00 42.91 174 SER A N 1
ATOM 1325 C CA . SER A 1 174 ? 60.345 -25.509 -44.682 1.00 42.91 174 SER A CA 1
ATOM 1326 C C . SER A 1 174 ? 58.850 -25.501 -44.382 1.00 42.91 174 SER A C 1
ATOM 1328 O O . SER A 1 174 ? 58.138 -24.514 -44.555 1.00 42.91 174 SER A O 1
ATOM 1330 N N . ARG A 1 175 ? 58.411 -26.691 -43.980 1.00 43.78 175 ARG A N 1
ATOM 1331 C CA . ARG A 1 175 ? 57.059 -27.119 -43.642 1.00 43.78 175 ARG A CA 1
ATOM 1332 C C . ARG A 1 175 ? 56.464 -26.345 -42.466 1.00 43.78 175 ARG A C 1
ATOM 1334 O O . ARG A 1 175 ? 57.121 -26.063 -41.470 1.00 43.78 175 ARG A O 1
ATOM 1341 N N . ILE A 1 176 ? 55.155 -26.153 -42.577 1.00 47.34 176 ILE A N 1
ATOM 1342 C CA . ILE A 1 176 ? 54.198 -25.905 -41.497 1.00 47.34 176 ILE A CA 1
ATOM 1343 C C . ILE A 1 176 ? 54.404 -26.921 -40.364 1.00 47.34 176 ILE A C 1
ATOM 1345 O O . ILE A 1 176 ? 54.420 -28.125 -40.619 1.00 47.34 176 ILE A O 1
ATOM 1349 N N . THR A 1 177 ? 54.445 -26.448 -39.115 1.00 45.59 177 THR A N 1
ATOM 1350 C CA . THR A 1 177 ? 54.040 -27.265 -37.962 1.00 45.59 177 THR A CA 1
ATOM 1351 C C . THR A 1 177 ? 53.195 -26.419 -37.014 1.00 45.59 177 THR A C 1
ATOM 1353 O O . THR A 1 177 ? 53.667 -25.443 -36.437 1.00 45.59 177 THR A O 1
ATOM 1356 N N . CYS A 1 178 ? 51.923 -26.790 -36.886 1.00 48.16 178 CYS A N 1
ATOM 1357 C CA . CYS A 1 178 ? 51.019 -26.340 -35.838 1.00 48.16 178 CYS A CA 1
ATOM 1358 C C . CYS A 1 178 ? 51.469 -26.921 -34.494 1.00 48.16 178 CYS A C 1
ATOM 1360 O O . CYS A 1 178 ? 51.677 -28.129 -34.429 1.00 48.16 178 CYS A O 1
ATOM 1362 N N . ILE A 1 179 ? 51.508 -26.123 -33.423 1.00 47.69 179 ILE A N 1
ATOM 1363 C CA . ILE A 1 179 ? 51.338 -26.626 -32.051 1.00 47.69 179 ILE A CA 1
ATOM 1364 C C . ILE A 1 179 ? 50.525 -25.591 -31.269 1.00 47.69 179 ILE A C 1
ATOM 1366 O O . ILE A 1 179 ? 51.009 -24.504 -30.969 1.00 47.69 179 ILE A O 1
ATOM 1370 N N . GLY A 1 180 ? 49.279 -25.945 -30.955 1.00 45.88 180 GLY A N 1
ATOM 1371 C CA . GLY A 1 180 ? 48.564 -25.372 -29.819 1.00 45.88 180 GLY A CA 1
ATOM 1372 C C . GLY A 1 180 ? 49.013 -26.039 -28.519 1.00 45.88 180 GLY A C 1
ATOM 1373 O O . GLY A 1 180 ? 49.441 -27.190 -28.543 1.00 45.88 180 GLY A O 1
ATOM 1374 N N . HIS A 1 181 ? 48.900 -25.316 -27.409 1.00 43.22 181 HIS A N 1
ATOM 1375 C CA . HIS A 1 181 ? 48.741 -25.819 -26.037 1.00 43.22 181 HIS A CA 1
ATOM 1376 C C . HIS A 1 181 ? 48.062 -24.679 -25.250 1.00 43.22 181 HIS A C 1
ATOM 1378 O O . HIS A 1 181 ? 48.525 -23.545 -25.345 1.00 43.22 181 HIS A O 1
ATOM 1384 N N . VAL A 1 182 ? 46.794 -24.879 -24.862 1.00 48.41 182 VAL A N 1
ATOM 1385 C CA . VAL A 1 182 ? 46.293 -25.133 -23.486 1.00 48.41 182 VAL A CA 1
ATOM 1386 C C . VAL A 1 182 ? 46.433 -23.920 -22.576 1.00 48.41 182 VAL A C 1
ATOM 1388 O O . VAL A 1 182 ? 47.574 -23.598 -22.192 1.00 48.41 182 VAL A O 1
#

Sequence (182 aa):
MTKILNNGGSLQGDRREGILWSKDDVFAQVMGKERCGRVRGVGFGPTPIGRSGSNLPCLTGPSSSETAHQMTELENSLRDQLAESEQRHQEQMASLHARQKEEIAEALAKAKRESYARHEQQMAEAKRQMDEMMSGVTAMLQGAIAIMDINCDLPVNQGYKTDALLNKAPLEASRITCIGHV

Secondary structure (DSSP, 8-state):
--TTTTS-----S-TTSS----TT-HHHHHH-S--TT----SS--S--TT-----------S-HHHHHHHHHHHHHHHHHHHHHHHHHHHHHHHHHHHHHHHHHHHHHHHHHHHHHHHHHHHHHHHHHHHHHHHHHHHHHHHHHHHHHHHHHTSPP--------------------------

Radius of gyration: 61.74 Å; chains: 1; bounding box: 129×88×132 Å